Protein AF-A0A240E154-F1 (afdb_monomer_lite)

Sequence (117 aa):
MLYLIFLQILFSAAYYITSPFEMNWSLWAALALNFIALGYLFKHHQIAHELLHRRIRIARIVFTLTIFLLELLILFTPNPVSPDEGIFGLINDGEVLITGILLGVLWRKELLGNGSD

Organism: NCBI:txid1938814

Secondary structure (DSSP, 8-state):
-HHHHHHHHHHHHHHHHH-SS---HHHHHHHHHHHHHHHHHHHTTT---HHHHHHHHHHHHHHHHHHHHHHHHHHTSSSPPPTTSHHHHHHHHHHHHHHHHHHHHHHHHHHTT----

Structure (mmCIF, N/CA/C/O backbone):
data_AF-A0A240E154-F1
#
_entry.id   AF-A0A240E154-F1
#
loop_
_atom_site.group_PDB
_atom_site.id
_atom_site.type_symbol
_atom_site.label_atom_id
_atom_site.label_alt_id
_atom_site.label_comp_id
_atom_site.label_asym_id
_atom_site.label_entity_id
_atom_site.label_seq_id
_atom_site.pdbx_PDB_ins_code
_atom_site.Cartn_x
_atom_site.Cartn_y
_atom_site.Cartn_z
_atom_site.occupancy
_atom_site.B_iso_or_equiv
_atom_site.auth_seq_id
_atom_site.auth_comp_id
_atom_site.auth_asym_id
_atom_site.auth_atom_id
_atom_site.pdbx_PDB_model_num
ATOM 1 N N . MET A 1 1 ? -13.554 -3.030 2.384 1.00 79.56 1 MET A N 1
ATOM 2 C CA . MET A 1 1 ? -12.224 -3.125 3.027 1.00 79.56 1 MET A CA 1
ATOM 3 C C . MET A 1 1 ? -11.525 -4.435 2.686 1.00 79.56 1 MET A C 1
ATOM 5 O O . MET A 1 1 ? -10.463 -4.364 2.097 1.00 79.56 1 MET A O 1
ATOM 9 N N . LEU A 1 2 ? -12.114 -5.607 2.960 1.00 84.00 2 LEU A N 1
ATOM 10 C CA . LEU A 1 2 ? -11.476 -6.900 2.659 1.00 84.00 2 LEU A CA 1
ATOM 11 C C . LEU A 1 2 ? -11.094 -7.070 1.175 1.00 84.00 2 LEU A C 1
ATOM 13 O O . LEU A 1 2 ? -9.949 -7.387 0.879 1.00 84.00 2 LEU A O 1
ATOM 17 N N . TYR A 1 3 ? -12.010 -6.753 0.252 1.00 86.31 3 TYR A N 1
ATOM 18 C CA . TYR A 1 3 ? -11.726 -6.753 -1.190 1.00 86.31 3 TYR A CA 1
ATOM 19 C C . TYR A 1 3 ? -10.593 -5.795 -1.587 1.00 86.31 3 TYR A C 1
ATOM 21 O O . TYR A 1 3 ? -9.773 -6.142 -2.422 1.00 86.31 3 TYR A O 1
ATOM 29 N N . LEU A 1 4 ? -10.510 -4.617 -0.957 1.00 85.56 4 LEU A N 1
ATOM 30 C CA . LEU A 1 4 ? -9.452 -3.637 -1.233 1.00 85.56 4 LEU A CA 1
ATOM 31 C C . LEU A 1 4 ? -8.091 -4.122 -0.730 1.00 85.56 4 LEU A C 1
ATOM 33 O O . LEU A 1 4 ? -7.103 -3.960 -1.425 1.00 85.56 4 LEU A O 1
ATOM 37 N N . ILE A 1 5 ? -8.045 -4.761 0.443 1.00 86.25 5 ILE A N 1
ATOM 38 C CA . ILE A 1 5 ? -6.813 -5.369 0.964 1.00 86.25 5 ILE A CA 1
ATOM 39 C C . ILE A 1 5 ? -6.355 -6.515 0.055 1.00 86.25 5 ILE A C 1
ATOM 41 O O . ILE A 1 5 ? -5.168 -6.638 -0.220 1.00 86.25 5 ILE A O 1
ATOM 45 N N . PHE A 1 6 ? -7.283 -7.337 -0.440 1.00 88.19 6 PHE A N 1
ATOM 46 C CA . PHE A 1 6 ? -6.943 -8.405 -1.379 1.00 88.19 6 PHE A CA 1
ATOM 47 C C . PHE A 1 6 ? -6.408 -7.855 -2.707 1.00 88.19 6 PHE A C 1
ATOM 49 O O . PHE A 1 6 ? -5.376 -8.318 -3.185 1.00 88.19 6 PHE A O 1
ATOM 56 N N . LEU A 1 7 ? -7.071 -6.839 -3.272 1.00 88.44 7 LEU A N 1
ATOM 57 C CA . LEU A 1 7 ? -6.595 -6.158 -4.476 1.00 88.44 7 LEU A CA 1
ATOM 58 C C . LEU A 1 7 ? -5.226 -5.514 -4.248 1.00 88.44 7 LEU A C 1
ATOM 60 O O . LEU A 1 7 ? -4.363 -5.667 -5.099 1.00 88.44 7 LEU A O 1
ATOM 64 N N . GLN A 1 8 ? -4.990 -4.889 -3.091 1.00 90.56 8 GLN A N 1
ATOM 65 C CA . GLN A 1 8 ? -3.684 -4.330 -2.743 1.00 90.56 8 GLN A CA 1
ATOM 66 C C . GLN A 1 8 ? -2.595 -5.403 -2.774 1.00 90.56 8 GLN A C 1
ATOM 68 O O . GLN A 1 8 ? -1.564 -5.217 -3.406 1.00 90.56 8 GLN A O 1
ATOM 73 N N . ILE A 1 9 ? -2.830 -6.549 -2.129 1.00 88.38 9 ILE A N 1
ATOM 74 C CA . ILE A 1 9 ? -1.864 -7.654 -2.122 1.00 88.38 9 ILE A CA 1
ATOM 75 C C . ILE A 1 9 ? -1.596 -8.136 -3.552 1.00 88.38 9 ILE A C 1
ATOM 77 O O . ILE A 1 9 ? -0.441 -8.348 -3.912 1.00 88.38 9 ILE A O 1
ATOM 81 N N . LEU A 1 10 ? -2.645 -8.289 -4.367 1.00 89.75 10 LEU A N 1
ATOM 82 C CA . LEU A 1 10 ? -2.521 -8.756 -5.746 1.00 89.75 10 LEU A CA 1
ATOM 83 C C . LEU A 1 10 ? -1.734 -7.771 -6.621 1.00 89.75 10 LEU A C 1
ATOM 85 O O . LEU A 1 10 ? -0.812 -8.191 -7.315 1.00 89.75 10 LEU A O 1
ATOM 89 N N . PHE A 1 11 ? -2.080 -6.482 -6.578 1.00 86.88 11 PHE A N 1
ATOM 90 C CA . PHE A 1 11 ? -1.435 -5.449 -7.388 1.00 86.88 11 PHE A CA 1
ATOM 91 C C . PHE A 1 11 ? -0.009 -5.167 -6.924 1.00 86.88 11 PHE A C 1
ATOM 93 O O . PHE A 1 11 ? 0.878 -5.123 -7.769 1.00 86.88 11 PHE A O 1
ATOM 100 N N . SER A 1 12 ? 0.256 -5.083 -5.616 1.00 86.62 12 SER A N 1
ATOM 101 C CA . SER A 1 12 ? 1.630 -4.936 -5.126 1.00 86.62 12 SER A CA 1
ATOM 102 C C . SER A 1 12 ? 2.470 -6.171 -5.485 1.00 86.62 12 SER A C 1
ATOM 104 O O . SER A 1 12 ? 3.591 -6.027 -5.960 1.00 86.62 12 SER A O 1
ATOM 106 N N . ALA A 1 13 ? 1.944 -7.397 -5.349 1.00 87.06 13 ALA A N 1
ATOM 107 C CA . ALA A 1 13 ? 2.674 -8.596 -5.776 1.00 87.06 13 ALA A CA 1
ATOM 108 C C . ALA A 1 13 ? 2.957 -8.594 -7.286 1.00 87.06 13 ALA A C 1
ATOM 110 O O . ALA A 1 13 ? 4.084 -8.872 -7.692 1.00 87.06 13 ALA A O 1
ATOM 111 N N . ALA A 1 14 ? 1.965 -8.249 -8.112 1.00 86.81 14 ALA A N 1
ATOM 112 C CA . ALA A 1 14 ? 2.153 -8.114 -9.552 1.00 86.81 14 ALA A CA 1
ATOM 113 C C . ALA A 1 14 ? 3.214 -7.052 -9.870 1.00 86.81 14 ALA A C 1
ATOM 115 O O . ALA A 1 14 ? 4.124 -7.334 -10.643 1.00 86.81 14 ALA A O 1
ATOM 116 N N . TYR A 1 15 ? 3.158 -5.885 -9.227 1.00 85.00 15 TYR A N 1
ATOM 117 C CA . TYR A 1 15 ? 4.115 -4.799 -9.411 1.00 85.00 15 TYR A CA 1
ATOM 118 C C . TYR A 1 15 ? 5.552 -5.245 -9.117 1.00 85.00 15 TYR A C 1
ATOM 120 O O . TYR A 1 15 ? 6.396 -5.159 -9.999 1.00 85.00 15 TYR A O 1
ATOM 128 N N . TYR A 1 16 ? 5.826 -5.821 -7.942 1.00 83.69 16 TYR A N 1
ATOM 129 C CA . TYR A 1 16 ? 7.191 -6.220 -7.558 1.00 83.69 16 TYR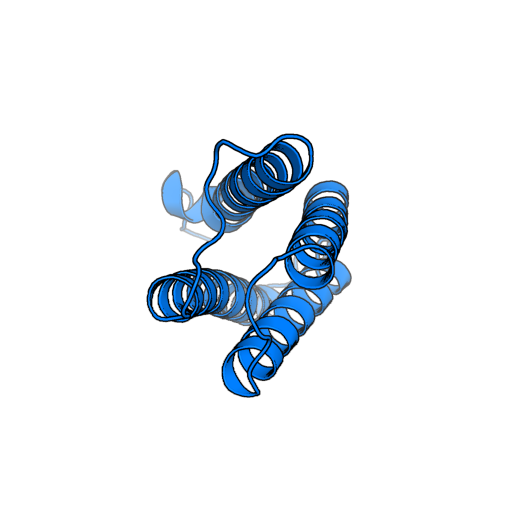 A CA 1
ATOM 130 C C . TYR A 1 16 ? 7.723 -7.470 -8.279 1.00 83.69 16 TYR A C 1
ATOM 132 O O . TYR A 1 16 ? 8.933 -7.668 -8.341 1.00 83.69 16 TYR A O 1
ATOM 140 N N . ILE A 1 17 ? 6.851 -8.339 -8.807 1.00 84.56 17 ILE A N 1
ATOM 141 C CA . ILE A 1 17 ? 7.273 -9.486 -9.636 1.00 84.56 17 ILE A CA 1
ATOM 142 C C . ILE A 1 17 ? 7.600 -9.038 -11.062 1.00 84.56 17 ILE A C 1
ATOM 144 O O . ILE A 1 17 ? 8.484 -9.603 -11.703 1.00 84.56 17 ILE A O 1
ATOM 148 N N . THR A 1 18 ? 6.854 -8.061 -11.573 1.00 79.94 18 THR A N 1
ATOM 149 C CA . THR A 1 18 ? 6.963 -7.603 -12.963 1.00 79.94 18 THR A CA 1
ATOM 150 C C . THR A 1 18 ? 7.900 -6.409 -13.119 1.00 79.94 18 THR A C 1
ATOM 152 O O . THR A 1 18 ? 8.312 -6.098 -14.232 1.00 79.94 18 THR A O 1
ATOM 155 N N . SER A 1 19 ? 8.280 -5.755 -12.025 1.00 74.12 19 SER A N 1
ATOM 156 C CA . SER A 1 19 ? 9.108 -4.563 -12.064 1.00 74.12 19 SER A CA 1
ATOM 157 C C . SER A 1 19 ? 10.505 -4.817 -12.655 1.00 74.12 19 SER A C 1
ATOM 159 O O . SER A 1 19 ? 11.184 -5.745 -12.215 1.00 74.12 19 SER A O 1
ATOM 161 N N . PRO A 1 20 ? 10.989 -3.958 -13.573 1.00 74.25 20 PRO A N 1
ATOM 162 C CA . PRO A 1 20 ? 12.327 -4.049 -14.165 1.00 74.25 20 PRO A CA 1
ATOM 163 C C . PRO A 1 20 ? 13.480 -3.656 -13.223 1.00 74.25 20 PRO A C 1
ATOM 165 O O . PRO A 1 20 ? 14.640 -3.765 -13.619 1.00 74.25 20 PRO A O 1
ATOM 168 N N . PHE A 1 21 ? 13.198 -3.181 -12.004 1.00 74.50 21 PHE A N 1
ATOM 169 C CA . PHE A 1 21 ? 14.229 -2.807 -11.035 1.00 74.50 21 PHE A CA 1
ATOM 170 C C . PHE A 1 21 ? 14.716 -4.006 -10.212 1.00 74.50 21 PHE A C 1
ATOM 172 O O . PHE A 1 21 ? 13.972 -4.943 -9.918 1.00 74.50 21 PHE A O 1
ATOM 179 N N . GLU A 1 22 ? 15.981 -3.967 -9.793 1.00 79.12 22 GLU A N 1
ATOM 180 C CA . GLU A 1 22 ? 16.555 -5.020 -8.958 1.00 79.12 22 GLU A CA 1
ATOM 181 C C . GLU A 1 22 ? 16.017 -4.947 -7.522 1.00 79.12 22 GLU A C 1
ATOM 183 O O . GLU A 1 22 ? 16.190 -3.957 -6.806 1.00 79.12 22 GLU A O 1
ATOM 188 N N . MET A 1 23 ? 15.391 -6.035 -7.069 1.00 81.25 23 MET A N 1
ATOM 189 C CA . MET A 1 23 ? 14.902 -6.153 -5.698 1.00 81.25 23 MET A CA 1
ATOM 190 C C . MET A 1 23 ? 16.060 -6.324 -4.708 1.00 81.25 23 MET A C 1
ATOM 192 O O . MET A 1 23 ? 16.597 -7.419 -4.526 1.00 81.25 23 MET A O 1
ATOM 196 N N . ASN A 1 24 ? 16.414 -5.241 -4.019 1.00 85.69 24 ASN A N 1
ATOM 197 C CA . ASN A 1 24 ? 17.382 -5.269 -2.926 1.00 85.69 24 ASN A CA 1
ATOM 198 C C . ASN A 1 24 ? 16.750 -5.742 -1.597 1.00 85.69 24 ASN A C 1
ATOM 200 O O . ASN A 1 24 ? 15.529 -5.794 -1.429 1.00 85.69 24 ASN A O 1
ATOM 204 N N . TRP A 1 25 ? 17.592 -6.073 -0.613 1.00 87.25 25 TRP A N 1
ATOM 205 C CA . TRP A 1 25 ? 17.134 -6.540 0.703 1.00 87.25 25 TRP A CA 1
ATOM 206 C C . TRP A 1 25 ? 16.238 -5.533 1.440 1.00 87.25 25 TRP A C 1
ATOM 208 O O . TRP A 1 25 ? 15.328 -5.942 2.161 1.00 87.25 25 TRP A O 1
ATOM 218 N N . SER A 1 26 ? 16.457 -4.231 1.246 1.00 87.88 26 SER A N 1
ATOM 219 C CA . SER A 1 26 ? 15.661 -3.169 1.872 1.00 87.88 26 SER A CA 1
ATOM 220 C C . SER A 1 26 ? 14.231 -3.125 1.327 1.00 87.88 26 SER A C 1
ATOM 222 O O . SER A 1 26 ? 13.288 -3.003 2.108 1.00 87.88 26 SER A O 1
ATOM 224 N N . LEU A 1 27 ? 14.060 -3.286 0.010 1.00 85.75 27 LEU A N 1
ATOM 225 C CA . LEU A 1 27 ? 12.757 -3.389 -0.651 1.00 85.75 27 LEU A CA 1
ATOM 226 C C . LEU A 1 27 ? 12.007 -4.632 -0.173 1.00 85.75 27 LEU A C 1
ATOM 228 O O . LEU A 1 27 ? 10.846 -4.527 0.214 1.00 85.75 27 LEU A O 1
ATOM 232 N N . TRP A 1 28 ? 12.682 -5.784 -0.095 1.00 87.75 28 TRP A N 1
ATOM 233 C CA . TRP A 1 28 ? 12.086 -7.005 0.455 1.00 87.75 28 TRP A CA 1
ATOM 234 C C . TRP A 1 28 ? 11.617 -6.832 1.900 1.00 87.75 28 TRP A C 1
ATOM 236 O O . TRP A 1 28 ? 10.506 -7.241 2.239 1.00 87.75 28 TRP A O 1
ATOM 246 N N . ALA A 1 29 ? 12.435 -6.211 2.752 1.00 89.31 29 ALA A N 1
ATOM 247 C CA . ALA A 1 29 ? 12.083 -5.976 4.148 1.00 89.31 29 ALA A CA 1
ATOM 248 C C . ALA A 1 29 ? 10.886 -5.019 4.289 1.00 89.31 29 ALA A C 1
ATOM 250 O O . ALA A 1 29 ? 9.959 -5.297 5.055 1.00 89.31 29 ALA A O 1
ATOM 251 N N . ALA A 1 30 ? 10.876 -3.919 3.530 1.00 89.12 30 ALA A N 1
ATOM 252 C CA . ALA A 1 30 ? 9.783 -2.951 3.540 1.00 89.12 30 ALA A CA 1
ATOM 253 C C . ALA A 1 30 ? 8.478 -3.552 2.985 1.00 89.12 30 ALA A C 1
ATOM 255 O O . ALA A 1 30 ? 7.415 -3.361 3.582 1.00 89.12 30 ALA A O 1
ATOM 256 N N . LEU A 1 31 ? 8.561 -4.351 1.917 1.00 89.12 31 LEU A N 1
ATOM 257 C CA . LEU A 1 31 ? 7.422 -5.053 1.325 1.00 89.12 31 LEU A CA 1
ATOM 258 C C . LEU A 1 31 ? 6.848 -6.102 2.282 1.00 89.12 31 LEU A C 1
ATOM 260 O O . LEU A 1 31 ? 5.636 -6.162 2.490 1.00 89.12 31 LEU A O 1
ATOM 264 N N . ALA A 1 32 ? 7.710 -6.888 2.930 1.00 91.56 32 ALA A N 1
ATOM 265 C CA . ALA A 1 32 ? 7.285 -7.859 3.934 1.00 91.56 32 ALA A CA 1
ATOM 266 C C . ALA A 1 32 ? 6.571 -7.175 5.109 1.00 91.56 32 ALA A C 1
ATOM 268 O O . ALA A 1 32 ? 5.516 -7.637 5.546 1.00 91.56 32 ALA A O 1
ATOM 269 N N . LEU A 1 33 ? 7.101 -6.047 5.595 1.00 91.94 33 LEU A N 1
ATOM 270 C CA . LEU A 1 33 ? 6.467 -5.271 6.662 1.00 91.94 33 LEU A CA 1
ATOM 271 C C . LEU A 1 33 ? 5.097 -4.726 6.226 1.00 91.94 33 LEU A C 1
ATOM 273 O O . LEU A 1 33 ? 4.143 -4.770 7.010 1.00 91.94 33 LEU A O 1
ATOM 277 N N . ASN A 1 34 ? 4.977 -4.281 4.972 1.00 91.94 34 ASN A N 1
ATOM 278 C CA . ASN A 1 34 ? 3.712 -3.835 4.398 1.00 91.94 34 ASN A CA 1
ATOM 279 C C . ASN A 1 34 ? 2.676 -4.972 4.340 1.00 91.94 34 ASN A C 1
ATOM 281 O O . ASN A 1 34 ? 1.552 -4.815 4.824 1.00 91.94 34 ASN A O 1
ATOM 285 N N . PHE A 1 35 ? 3.071 -6.156 3.862 1.00 90.56 35 PHE A N 1
ATOM 286 C CA . PHE A 1 35 ? 2.198 -7.332 3.833 1.00 90.56 35 PHE A CA 1
ATOM 287 C C . PHE A 1 35 ? 1.813 -7.836 5.226 1.00 90.56 35 PHE A C 1
ATOM 289 O O . PHE A 1 35 ? 0.666 -8.239 5.426 1.00 90.56 35 PHE A O 1
ATOM 296 N N . ILE A 1 36 ? 2.705 -7.759 6.217 1.00 92.19 36 ILE A N 1
ATOM 297 C CA . ILE A 1 36 ? 2.366 -8.073 7.614 1.00 92.19 36 ILE A CA 1
ATOM 298 C C . ILE A 1 36 ? 1.297 -7.103 8.134 1.00 92.19 36 ILE A C 1
ATOM 300 O O . ILE A 1 36 ? 0.327 -7.536 8.764 1.00 92.19 36 ILE A O 1
ATOM 304 N N . ALA A 1 37 ? 1.431 -5.804 7.848 1.00 88.25 37 ALA A N 1
ATOM 305 C CA . ALA A 1 37 ? 0.439 -4.805 8.237 1.00 88.25 37 ALA A CA 1
ATOM 306 C C . ALA A 1 37 ? -0.917 -5.049 7.550 1.00 88.25 37 ALA A C 1
ATOM 308 O O . ALA A 1 37 ? -1.952 -5.044 8.223 1.00 88.25 37 ALA A O 1
ATOM 309 N N . LEU A 1 38 ? -0.920 -5.349 6.247 1.00 88.25 38 LEU A N 1
ATOM 310 C CA . LEU A 1 38 ? -2.130 -5.710 5.502 1.00 88.25 38 LEU A CA 1
ATOM 311 C C . LEU A 1 38 ? -2.778 -6.989 6.031 1.00 88.25 38 LEU A C 1
ATOM 313 O O . LEU A 1 38 ? -3.988 -7.008 6.248 1.00 88.25 38 LEU A O 1
ATOM 317 N N . GLY A 1 39 ? -1.998 -8.034 6.310 1.00 88.69 39 GLY A N 1
ATOM 318 C CA . GLY A 1 39 ? -2.493 -9.276 6.906 1.00 88.69 39 GLY A CA 1
ATOM 319 C C . GLY A 1 39 ? -3.098 -9.050 8.293 1.00 88.69 39 GLY A C 1
ATOM 320 O O . GLY A 1 39 ? -4.148 -9.612 8.625 1.00 88.69 39 GLY A O 1
ATOM 321 N N . TYR A 1 40 ? -2.498 -8.161 9.088 1.00 88.69 40 TYR A N 1
ATOM 322 C CA . TYR A 1 40 ? -3.055 -7.759 10.376 1.00 88.69 40 TYR A CA 1
ATOM 323 C C . TYR A 1 40 ? -4.389 -7.015 10.216 1.00 88.69 40 TYR A C 1
ATOM 325 O O . TYR A 1 40 ? -5.354 -7.347 10.911 1.00 88.69 40 TYR A O 1
ATOM 333 N N . LEU A 1 41 ? -4.470 -6.055 9.287 1.00 86.12 41 LEU A N 1
ATOM 334 C CA . LEU A 1 41 ? -5.701 -5.320 8.972 1.00 86.12 41 LEU A CA 1
ATOM 335 C C . LEU A 1 41 ? -6.788 -6.242 8.405 1.00 86.12 41 LEU A C 1
ATOM 337 O O . LEU A 1 41 ? -7.953 -6.102 8.771 1.00 86.12 41 LEU A O 1
ATOM 341 N N . PHE A 1 42 ? -6.416 -7.219 7.576 1.00 86.38 42 PHE A N 1
ATOM 342 C CA . PHE A 1 42 ? -7.319 -8.223 7.016 1.00 86.38 42 PHE A CA 1
ATOM 343 C C . PHE A 1 42 ? -7.952 -9.074 8.116 1.00 86.38 42 PHE A C 1
ATOM 345 O O . PHE A 1 42 ? -9.178 -9.190 8.197 1.00 86.38 42 PHE A O 1
ATOM 352 N N . LYS A 1 43 ? -7.122 -9.622 9.014 1.00 85.31 43 LYS A N 1
ATOM 353 C CA . LYS A 1 43 ? -7.577 -10.481 10.115 1.00 85.31 43 LYS A CA 1
ATOM 354 C C . LYS A 1 43 ? -8.530 -9.757 11.067 1.00 85.31 43 LYS A C 1
ATOM 356 O O . LYS A 1 43 ? -9.428 -10.383 11.620 1.00 85.31 43 LYS A O 1
ATOM 361 N N . HIS A 1 44 ? -8.350 -8.450 11.247 1.00 81.19 44 HIS A N 1
ATOM 362 C CA . HIS A 1 44 ? -9.090 -7.676 12.241 1.00 81.19 44 HIS A CA 1
ATOM 363 C C . HIS A 1 44 ? -10.109 -6.691 11.643 1.00 81.19 44 HIS A C 1
ATOM 365 O O . HIS A 1 44 ? -10.634 -5.848 12.367 1.00 81.19 44 HIS A O 1
ATOM 371 N N . HIS A 1 45 ? -10.441 -6.808 10.352 1.00 73.38 45 HIS A N 1
ATOM 372 C CA . HIS A 1 45 ? -11.303 -5.849 9.647 1.00 73.38 45 HIS A CA 1
ATOM 373 C C . HIS A 1 45 ? -12.745 -5.736 10.188 1.00 73.38 45 HIS A C 1
ATOM 375 O O . HIS A 1 45 ? -13.426 -4.768 9.861 1.00 73.38 45 HIS A O 1
ATOM 381 N N . GLN A 1 46 ? -13.222 -6.704 10.984 1.00 67.75 46 GLN A N 1
ATOM 382 C CA . GLN A 1 46 ? -14.591 -6.734 11.537 1.00 67.75 46 GLN A CA 1
ATOM 383 C C . GLN A 1 46 ? -14.667 -6.428 13.035 1.00 67.75 46 GLN A C 1
ATOM 385 O O . GLN A 1 46 ? -15.760 -6.386 13.594 1.00 67.75 46 GLN A O 1
ATOM 390 N N . ILE A 1 47 ? -13.536 -6.264 13.723 1.00 60.53 47 ILE A N 1
ATOM 391 C CA . ILE A 1 47 ? -13.538 -6.309 15.186 1.00 60.53 47 ILE A CA 1
ATOM 392 C C . ILE A 1 47 ? -13.693 -4.896 15.762 1.00 60.53 47 ILE A C 1
ATOM 394 O O . ILE A 1 47 ? -12.787 -4.070 15.682 1.00 60.53 47 ILE A O 1
ATOM 398 N N . ALA A 1 48 ? -14.852 -4.650 16.377 1.00 53.78 48 ALA A N 1
ATOM 399 C CA . ALA A 1 48 ? -15.276 -3.373 16.957 1.00 53.78 48 ALA A CA 1
ATOM 400 C C . ALA A 1 48 ? -14.853 -3.164 18.429 1.00 53.78 48 ALA A C 1
ATOM 402 O O . ALA A 1 48 ? -15.457 -2.363 19.134 1.00 53.78 48 ALA A O 1
ATOM 403 N N . HIS A 1 49 ? -13.847 -3.886 18.932 1.00 54.09 49 HIS A N 1
ATOM 404 C CA . HIS A 1 49 ? -13.428 -3.767 20.334 1.00 54.09 49 HIS A CA 1
ATOM 405 C C . HIS A 1 49 ? -12.388 -2.651 20.539 1.00 54.09 49 HIS A C 1
ATOM 407 O O . HIS A 1 49 ? -11.376 -2.601 19.840 1.00 54.09 49 HIS A O 1
ATOM 413 N N . GLU A 1 50 ? -12.593 -1.798 21.547 1.00 54.59 50 GLU A N 1
ATOM 414 C CA . GLU A 1 50 ? -11.761 -0.619 21.865 1.00 54.59 50 GLU A CA 1
ATOM 415 C C . GLU A 1 50 ? -10.256 -0.922 22.015 1.00 54.59 50 GLU A C 1
ATOM 417 O O . GLU A 1 50 ? -9.410 -0.212 21.472 1.00 54.59 50 GLU A O 1
ATOM 422 N N . LEU A 1 51 ? -9.885 -2.031 22.669 1.00 55.44 51 LEU A N 1
ATOM 423 C CA . LEU A 1 51 ? -8.477 -2.457 22.799 1.00 55.44 51 LEU A CA 1
ATOM 424 C C . LEU A 1 51 ? -7.826 -2.788 21.449 1.00 55.44 51 LEU A C 1
ATOM 426 O O . LEU A 1 51 ? -6.617 -2.625 21.255 1.00 55.44 51 LEU A O 1
ATOM 430 N N . LEU A 1 52 ? -8.637 -3.250 20.504 1.00 61.97 52 LEU A N 1
ATOM 431 C CA . LEU A 1 52 ? -8.213 -3.548 19.149 1.00 61.97 52 LEU A CA 1
ATOM 432 C C . LEU A 1 52 ? -8.033 -2.269 18.323 1.00 61.97 52 LEU A C 1
ATOM 434 O O . LEU A 1 52 ? -7.195 -2.238 17.421 1.00 61.97 52 LEU A O 1
ATOM 438 N N . HIS A 1 53 ? -8.743 -1.197 18.679 1.00 69.75 53 HIS A N 1
ATOM 439 C CA . HIS A 1 53 ? -8.721 0.079 17.973 1.00 69.75 53 HIS A CA 1
ATOM 440 C C . HIS A 1 53 ? -7.316 0.702 17.942 1.00 69.75 53 HIS A C 1
ATOM 442 O O . HIS A 1 53 ? -6.834 1.123 16.885 1.00 69.75 53 HIS A O 1
ATOM 448 N N . ARG A 1 54 ? -6.586 0.655 19.067 1.00 78.06 54 ARG A N 1
ATOM 449 C CA . ARG A 1 54 ? -5.196 1.146 19.137 1.00 78.06 54 ARG A CA 1
ATOM 450 C C . ARG A 1 54 ? -4.239 0.318 18.273 1.00 78.06 54 ARG A C 1
ATOM 452 O O . ARG A 1 54 ? -3.387 0.889 17.597 1.00 78.06 54 ARG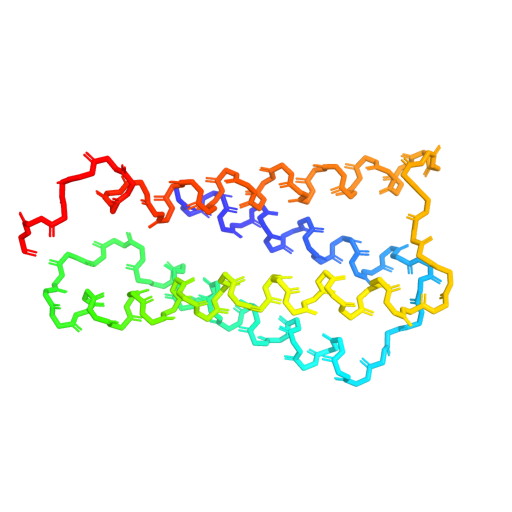 A O 1
ATOM 459 N N . ARG A 1 55 ? -4.381 -1.013 18.256 1.00 80.62 55 ARG A N 1
ATOM 460 C CA . ARG A 1 55 ? -3.524 -1.899 17.443 1.00 80.62 55 ARG A CA 1
ATOM 461 C C . ARG A 1 55 ? -3.814 -1.765 15.949 1.00 80.62 55 ARG A C 1
ATOM 463 O O . ARG A 1 55 ? -2.879 -1.699 15.157 1.00 80.62 55 ARG A O 1
ATOM 470 N N . ILE A 1 56 ? -5.086 -1.640 15.571 1.00 82.50 56 ILE A N 1
ATOM 471 C CA . ILE A 1 56 ? -5.500 -1.349 14.191 1.00 82.50 56 ILE A CA 1
ATOM 472 C C . ILE A 1 56 ? -4.950 0.012 13.748 1.00 82.50 56 ILE A C 1
ATOM 474 O O . ILE A 1 56 ? -4.443 0.128 12.636 1.00 82.50 56 ILE A O 1
ATOM 478 N N . ARG A 1 57 ? -4.973 1.037 14.612 1.00 84.06 57 ARG A N 1
ATOM 479 C CA . ARG A 1 57 ? -4.349 2.339 14.319 1.00 84.06 57 ARG A CA 1
ATOM 480 C C . ARG A 1 57 ? -2.851 2.216 14.049 1.00 84.06 57 ARG A C 1
ATOM 482 O O . ARG A 1 57 ? -2.382 2.780 13.068 1.00 84.06 57 ARG A O 1
ATOM 489 N N . ILE A 1 58 ? -2.122 1.452 14.862 1.00 86.62 58 ILE A N 1
ATOM 490 C CA . ILE A 1 58 ? -0.695 1.193 14.619 1.00 86.62 58 ILE A CA 1
ATOM 491 C C . ILE A 1 58 ? -0.505 0.490 13.272 1.00 86.62 58 ILE A C 1
ATOM 493 O O . ILE A 1 58 ? 0.319 0.933 12.484 1.00 86.62 58 ILE A O 1
ATOM 497 N N . ALA A 1 59 ? -1.295 -0.541 12.961 1.00 86.31 59 ALA A N 1
ATOM 498 C CA . ALA A 1 59 ? -1.200 -1.236 11.677 1.00 86.31 59 ALA A CA 1
ATOM 499 C C . ALA A 1 59 ? -1.484 -0.313 10.476 1.00 86.31 59 ALA A C 1
ATOM 501 O O . ALA A 1 59 ? -0.767 -0.385 9.483 1.00 86.31 59 ALA A O 1
ATOM 502 N N . ARG A 1 60 ? -2.459 0.605 10.581 1.00 88.56 60 ARG A N 1
ATOM 503 C CA . ARG A 1 60 ? -2.716 1.646 9.564 1.00 88.56 60 ARG A CA 1
ATOM 504 C C . ARG A 1 60 ? -1.510 2.564 9.363 1.00 88.56 60 ARG A C 1
ATOM 506 O O . ARG A 1 60 ? -1.150 2.856 8.225 1.00 88.56 60 ARG A O 1
ATOM 513 N N . ILE A 1 61 ? -0.877 2.995 10.455 1.00 89.06 61 ILE A N 1
ATOM 514 C CA . ILE A 1 61 ? 0.328 3.836 10.412 1.00 89.06 61 ILE A CA 1
ATOM 515 C C . ILE A 1 61 ? 1.489 3.073 9.777 1.00 89.06 61 ILE A C 1
ATOM 517 O O . ILE A 1 61 ? 2.110 3.594 8.859 1.00 89.06 61 ILE A O 1
ATOM 521 N N . VAL A 1 62 ? 1.754 1.840 10.217 1.00 90.00 62 VAL A N 1
ATOM 522 C CA . VAL A 1 62 ? 2.831 1.003 9.667 1.00 90.00 62 VAL A CA 1
ATOM 523 C C . VAL A 1 62 ? 2.617 0.774 8.175 1.00 90.00 62 VAL A C 1
ATOM 525 O O . VAL A 1 62 ? 3.552 0.966 7.406 1.00 90.00 62 VAL A O 1
ATOM 528 N N . PHE A 1 63 ? 1.395 0.445 7.751 1.00 89.31 63 PHE A N 1
ATOM 529 C CA . PHE A 1 63 ? 1.039 0.316 6.337 1.00 89.31 63 PHE A CA 1
ATOM 530 C C . PHE A 1 63 ? 1.324 1.606 5.551 1.00 89.31 63 PHE A C 1
ATOM 532 O O . PHE A 1 63 ? 2.004 1.574 4.532 1.00 89.31 63 PHE A O 1
ATOM 539 N N . THR A 1 64 ? 0.878 2.754 6.064 1.00 89.69 64 THR A N 1
ATOM 540 C CA . THR A 1 64 ? 1.059 4.051 5.389 1.00 89.69 64 THR A CA 1
ATOM 541 C C . THR A 1 64 ? 2.540 4.438 5.288 1.00 89.69 64 THR A C 1
ATOM 543 O O . THR A 1 64 ? 3.011 4.832 4.226 1.00 89.69 64 THR A O 1
ATOM 546 N N . LEU A 1 65 ? 3.297 4.284 6.379 1.00 90.19 65 LEU A N 1
ATOM 547 C CA . LEU A 1 65 ? 4.730 4.591 6.410 1.00 90.19 65 LEU A CA 1
ATOM 548 C C . LEU A 1 65 ? 5.542 3.645 5.525 1.00 90.19 65 LEU A C 1
ATOM 550 O O . LEU A 1 65 ? 6.517 4.073 4.918 1.00 90.19 65 LEU A O 1
ATOM 554 N N . THR A 1 66 ? 5.158 2.370 5.451 1.00 88.75 66 THR A N 1
ATOM 555 C CA . THR A 1 66 ? 5.852 1.404 4.590 1.00 88.75 66 THR A CA 1
ATOM 556 C C . THR A 1 66 ? 5.606 1.661 3.116 1.00 88.75 66 THR A C 1
ATOM 558 O O . THR A 1 66 ? 6.555 1.527 2.359 1.00 88.75 66 THR A O 1
ATOM 561 N N . ILE A 1 67 ? 4.405 2.088 2.709 1.00 88.19 67 ILE A N 1
ATOM 562 C CA . ILE A 1 67 ? 4.164 2.543 1.328 1.00 88.19 67 ILE A CA 1
ATOM 563 C C . ILE A 1 67 ? 5.081 3.715 0.995 1.00 88.19 67 ILE A C 1
ATOM 565 O O . ILE A 1 67 ? 5.816 3.658 0.017 1.00 88.19 67 ILE A O 1
ATOM 569 N N . PHE A 1 68 ? 5.102 4.737 1.855 1.00 87.81 68 PHE A N 1
ATOM 570 C CA . PHE A 1 68 ? 5.954 5.905 1.643 1.00 87.81 68 PHE A CA 1
ATOM 571 C C . PHE A 1 68 ? 7.441 5.528 1.557 1.00 87.81 68 PHE A C 1
ATOM 573 O O . PHE A 1 68 ? 8.174 6.030 0.709 1.00 87.81 68 PHE A O 1
ATOM 580 N N . LEU A 1 69 ? 7.893 4.611 2.418 1.00 88.38 69 LEU A N 1
ATOM 581 C CA . LEU A 1 69 ? 9.261 4.103 2.388 1.00 88.38 69 LEU A CA 1
ATOM 582 C C . LEU A 1 69 ? 9.553 3.314 1.106 1.00 88.38 69 LEU A C 1
ATOM 584 O O . LEU A 1 69 ? 10.631 3.472 0.544 1.00 88.38 69 LEU A O 1
ATOM 588 N N . LEU A 1 70 ? 8.627 2.468 0.652 1.00 86.44 70 LEU A N 1
ATOM 589 C CA . LEU A 1 70 ? 8.771 1.699 -0.583 1.00 86.44 70 LEU A CA 1
ATOM 590 C C . LEU A 1 70 ? 8.887 2.620 -1.796 1.00 86.44 70 LEU A C 1
ATOM 592 O O . LEU A 1 70 ? 9.792 2.434 -2.603 1.00 86.44 70 LEU A O 1
ATOM 596 N N . GLU A 1 71 ? 8.033 3.635 -1.884 1.00 84.88 71 GLU A N 1
ATOM 597 C CA . GLU A 1 71 ? 8.066 4.628 -2.958 1.00 84.88 71 GLU A CA 1
ATOM 598 C C . GLU A 1 71 ? 9.389 5.406 -2.955 1.00 84.88 71 GLU A C 1
ATOM 600 O O . GLU A 1 71 ? 10.045 5.535 -3.988 1.00 84.88 71 GLU A O 1
ATOM 605 N N . LEU A 1 72 ? 9.860 5.812 -1.772 1.00 85.81 72 LEU A N 1
ATOM 606 C CA . LEU A 1 72 ? 11.161 6.457 -1.612 1.00 85.81 72 LEU A CA 1
ATOM 607 C C . LEU A 1 72 ? 12.313 5.537 -2.039 1.00 85.81 72 LEU A C 1
ATOM 609 O O . LEU A 1 72 ? 13.207 5.975 -2.756 1.00 85.81 72 LEU A O 1
ATOM 613 N N . LEU A 1 73 ? 12.300 4.263 -1.643 1.00 84.75 73 LEU A N 1
ATOM 614 C CA . LEU A 1 73 ? 13.328 3.300 -2.045 1.00 84.75 73 LEU A CA 1
ATOM 615 C C . LEU A 1 73 ? 13.334 3.075 -3.563 1.00 84.75 73 LEU A C 1
ATOM 617 O O . LEU A 1 73 ? 14.411 3.051 -4.159 1.00 84.75 73 LEU A O 1
ATOM 621 N N . ILE A 1 74 ? 12.161 2.969 -4.194 1.00 81.50 74 ILE A N 1
ATOM 622 C CA . ILE A 1 74 ? 12.029 2.814 -5.651 1.00 81.50 74 ILE A CA 1
ATOM 623 C C . ILE 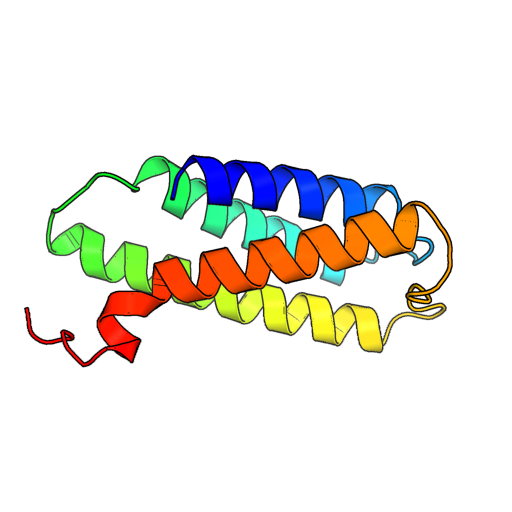A 1 74 ? 12.607 4.034 -6.379 1.00 81.50 74 ILE A C 1
ATOM 625 O O . ILE A 1 74 ? 13.362 3.855 -7.332 1.00 81.50 74 ILE A O 1
ATOM 629 N N . LEU A 1 75 ? 12.347 5.255 -5.894 1.00 79.75 75 LEU A N 1
ATOM 630 C CA . LEU A 1 75 ? 12.898 6.492 -6.474 1.00 79.75 75 LEU A CA 1
ATOM 631 C C . LEU A 1 75 ? 14.435 6.525 -6.499 1.00 79.75 75 LEU A C 1
ATOM 633 O O . LEU A 1 75 ? 15.019 7.145 -7.385 1.00 79.75 75 LEU A O 1
ATOM 637 N N . PHE A 1 76 ? 15.094 5.862 -5.546 1.00 80.50 76 PHE A N 1
ATOM 638 C CA . PHE A 1 76 ? 16.557 5.759 -5.494 1.00 80.50 76 PHE A CA 1
ATOM 639 C C . PHE A 1 76 ? 17.115 4.510 -6.196 1.00 80.50 76 PHE A C 1
ATOM 641 O O . PHE A 1 76 ? 18.331 4.303 -6.186 1.00 80.50 76 PHE A O 1
ATOM 648 N N . THR A 1 77 ? 16.269 3.670 -6.799 1.00 76.44 77 THR A N 1
ATOM 649 C CA . THR A 1 77 ? 16.708 2.444 -7.480 1.00 76.44 77 THR A CA 1
ATOM 650 C C . THR A 1 77 ? 17.084 2.756 -8.939 1.00 76.44 77 THR A C 1
ATOM 652 O O . THR A 1 77 ? 16.374 3.513 -9.602 1.00 76.44 77 THR A O 1
ATOM 655 N N . PRO A 1 78 ? 18.196 2.214 -9.474 1.00 60.03 78 PRO A N 1
ATOM 656 C CA . PRO A 1 78 ? 18.533 2.374 -10.888 1.00 60.03 78 PRO A CA 1
ATOM 657 C C . PRO A 1 78 ? 17.452 1.729 -11.773 1.00 60.03 78 PRO A C 1
ATOM 659 O O . PRO A 1 78 ? 17.030 0.608 -11.506 1.00 60.03 78 PRO A O 1
ATOM 662 N N . ASN A 1 79 ? 17.035 2.434 -12.830 1.00 62.88 79 ASN A N 1
ATOM 663 C CA . ASN A 1 79 ? 15.910 2.092 -13.720 1.00 62.88 79 ASN A CA 1
ATOM 664 C C . ASN A 1 79 ? 14.525 2.109 -13.034 1.00 62.88 79 ASN A C 1
ATOM 666 O O . ASN A 1 79 ? 13.869 1.066 -12.953 1.00 62.88 79 ASN A O 1
ATOM 670 N N . PRO A 1 80 ? 14.043 3.273 -12.554 1.00 59.94 80 PRO A N 1
ATOM 671 C CA . PRO A 1 80 ? 12.655 3.393 -12.117 1.00 59.94 80 PRO A CA 1
ATOM 672 C C . PRO A 1 80 ? 11.722 3.047 -13.284 1.00 59.94 80 PRO A C 1
ATOM 674 O O . PRO A 1 80 ? 11.983 3.427 -14.427 1.00 59.94 80 PRO A O 1
ATOM 677 N N . VAL A 1 81 ? 10.653 2.300 -12.998 1.00 57.56 81 VAL A N 1
ATOM 678 C CA . VAL A 1 81 ? 9.666 1.886 -14.007 1.00 57.56 81 VAL A CA 1
ATOM 679 C C . VAL A 1 81 ? 9.123 3.135 -14.698 1.00 57.56 81 VAL A C 1
ATOM 681 O O . VAL A 1 81 ? 8.590 4.022 -14.031 1.00 57.56 81 VAL A O 1
ATOM 684 N N . SER A 1 82 ? 9.282 3.229 -16.020 1.00 56.06 82 SER A N 1
ATOM 685 C CA . SER A 1 82 ? 8.653 4.301 -16.786 1.00 56.06 82 SER A CA 1
ATOM 686 C C . SER A 1 82 ? 7.133 4.045 -16.809 1.00 56.06 82 SER A C 1
ATOM 688 O O . SER A 1 82 ? 6.708 2.919 -17.082 1.00 56.06 82 SER A O 1
ATOM 690 N N . PRO A 1 83 ? 6.285 5.046 -16.508 1.00 55.41 83 PRO A N 1
ATOM 691 C CA . PRO A 1 83 ? 4.827 4.879 -16.519 1.00 55.41 83 PRO A CA 1
ATOM 692 C C . PRO A 1 83 ? 4.246 4.466 -17.885 1.00 55.41 83 PRO A C 1
ATOM 694 O O . PRO A 1 83 ? 3.126 3.970 -17.953 1.00 55.41 83 PRO A O 1
ATOM 697 N N . ASP A 1 84 ? 5.006 4.642 -18.970 1.00 54.56 84 ASP A N 1
ATOM 698 C CA . ASP A 1 84 ? 4.505 4.603 -20.347 1.00 54.56 84 ASP A CA 1
ATOM 699 C C . ASP A 1 84 ? 4.647 3.234 -21.056 1.00 54.56 84 ASP A C 1
ATOM 701 O O . ASP A 1 84 ? 4.248 3.088 -22.214 1.00 54.56 84 ASP A O 1
ATOM 705 N N . GLU A 1 85 ? 5.175 2.196 -20.396 1.00 58.69 85 GLU A N 1
ATOM 706 C CA . GLU A 1 85 ? 5.439 0.892 -21.029 1.00 58.69 85 GLU A CA 1
ATOM 707 C C . GLU A 1 85 ? 4.337 -0.159 -20.770 1.00 58.69 85 GLU A C 1
ATOM 709 O O . GLU A 1 85 ? 4.478 -1.112 -19.998 1.00 58.69 85 GLU A O 1
ATOM 714 N N . GLY A 1 86 ? 3.213 -0.019 -21.479 1.00 71.12 86 GLY A N 1
ATOM 715 C CA . GLY A 1 86 ? 2.249 -1.104 -21.714 1.00 71.12 86 GLY A CA 1
ATOM 716 C C . GLY A 1 86 ? 1.623 -1.722 -20.453 1.00 71.12 86 GLY A C 1
ATOM 717 O O . GLY A 1 86 ? 0.963 -1.045 -19.669 1.00 71.12 86 GLY A O 1
ATOM 718 N N . ILE A 1 87 ? 1.766 -3.042 -20.281 1.00 72.75 87 ILE A N 1
ATOM 719 C CA . ILE A 1 87 ? 1.136 -3.792 -19.175 1.00 72.75 87 ILE A CA 1
ATOM 720 C C . ILE A 1 87 ? 1.729 -3.391 -17.811 1.00 72.75 87 ILE A C 1
ATOM 722 O O . ILE A 1 87 ? 1.009 -3.408 -16.814 1.00 72.75 87 ILE A O 1
ATOM 726 N N . PHE A 1 88 ? 3.002 -2.986 -17.757 1.00 73.75 88 PHE A N 1
ATOM 727 C CA . PHE A 1 88 ? 3.655 -2.572 -16.510 1.00 73.75 88 PHE A CA 1
ATOM 728 C C . PHE A 1 88 ? 3.105 -1.238 -15.999 1.00 73.75 88 PHE A C 1
ATOM 730 O O . PHE A 1 88 ? 2.826 -1.120 -14.807 1.00 73.75 88 PHE A O 1
ATOM 737 N N . GLY A 1 89 ? 2.859 -0.282 -16.904 1.00 75.19 89 GLY A N 1
ATOM 738 C CA . GLY A 1 89 ? 2.187 0.981 -16.579 1.00 75.19 89 GLY A CA 1
ATOM 739 C C . GLY A 1 89 ? 0.791 0.751 -15.998 1.00 75.19 89 GLY A C 1
ATOM 740 O O . GLY A 1 89 ? 0.459 1.289 -14.948 1.00 75.19 89 GLY A O 1
ATOM 741 N N . LEU A 1 90 ? 0.012 -0.162 -16.590 1.00 81.56 90 LEU A N 1
ATOM 742 C CA . LEU A 1 90 ? -1.328 -0.503 -16.095 1.00 81.56 90 LEU A CA 1
ATOM 743 C C . LEU A 1 90 ? -1.310 -1.158 -14.700 1.00 81.56 90 LEU A C 1
ATOM 745 O O . LEU A 1 90 ? -2.191 -0.898 -13.879 1.00 81.56 90 LEU A O 1
ATOM 749 N N . ILE A 1 91 ? -0.325 -2.020 -14.426 1.00 83.94 91 ILE A N 1
ATOM 750 C CA . ILE A 1 91 ? -0.151 -2.631 -13.100 1.00 83.94 91 ILE A CA 1
ATOM 751 C C . ILE A 1 91 ? 0.247 -1.565 -12.076 1.00 83.94 91 ILE A C 1
ATOM 753 O O . ILE A 1 91 ? -0.320 -1.553 -10.986 1.00 83.94 91 ILE A O 1
ATOM 757 N N . ASN A 1 92 ? 1.168 -0.667 -12.431 1.00 83.06 92 ASN A N 1
ATOM 758 C CA . ASN A 1 92 ? 1.593 0.441 -11.577 1.00 83.06 92 ASN A CA 1
ATOM 759 C C . ASN A 1 92 ? 0.428 1.393 -11.256 1.00 83.06 92 ASN A C 1
ATOM 761 O O . ASN A 1 92 ? 0.150 1.653 -10.089 1.00 83.06 92 ASN A O 1
ATOM 765 N N . ASP A 1 93 ? -0.321 1.835 -12.266 1.00 83.75 93 ASP A N 1
ATOM 766 C CA . ASP A 1 93 ? -1.483 2.711 -12.082 1.00 83.75 93 ASP A CA 1
ATOM 767 C C . ASP A 1 93 ? -2.570 2.046 -11.228 1.00 83.75 93 ASP A C 1
ATOM 769 O O . ASP A 1 93 ? -3.183 2.681 -10.366 1.00 83.75 93 ASP A O 1
ATOM 773 N N . GLY A 1 94 ? -2.800 0.747 -11.447 1.00 85.62 94 GLY A N 1
ATOM 774 C CA . GLY A 1 94 ? -3.722 -0.046 -10.643 1.00 85.6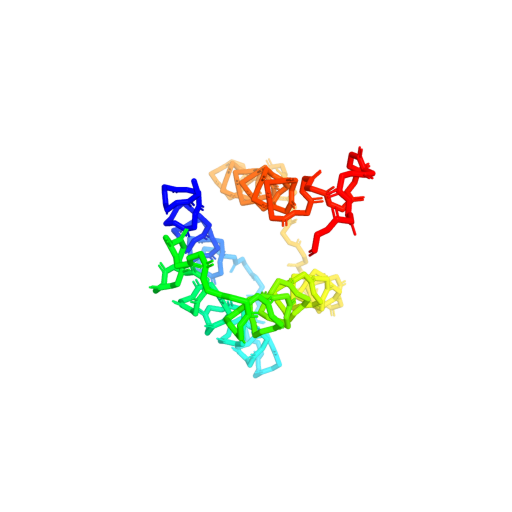2 94 GLY A CA 1
ATOM 775 C C . GLY A 1 94 ? -3.275 -0.164 -9.185 1.00 85.62 94 GLY A C 1
ATOM 776 O O . GLY A 1 94 ? -4.100 -0.007 -8.285 1.00 85.62 94 GLY A O 1
ATOM 777 N N . GLU A 1 95 ? -1.983 -0.386 -8.943 1.00 86.94 95 GLU A N 1
ATOM 778 C CA . GLU A 1 95 ? -1.391 -0.411 -7.603 1.00 86.94 95 GLU A CA 1
ATOM 779 C C . GLU A 1 95 ? -1.616 0.928 -6.896 1.00 86.94 95 GLU A C 1
ATOM 781 O O . GLU A 1 95 ? -2.264 0.957 -5.848 1.00 86.94 95 GLU A O 1
ATOM 786 N N . VAL A 1 96 ? -1.222 2.037 -7.525 1.00 87.12 96 VAL A N 1
ATOM 787 C CA . VAL A 1 96 ? -1.348 3.386 -6.957 1.00 87.12 96 VAL A CA 1
ATOM 788 C C . VAL A 1 96 ? -2.811 3.737 -6.670 1.00 87.12 96 VAL A C 1
ATOM 790 O O . VAL A 1 96 ? -3.134 4.267 -5.600 1.00 87.12 96 VAL A O 1
ATOM 793 N N . LEU A 1 97 ? -3.728 3.407 -7.587 1.00 90.12 97 LEU A N 1
ATOM 794 C CA . LEU A 1 97 ? -5.160 3.655 -7.414 1.00 90.12 97 LEU A CA 1
ATOM 795 C C . LEU A 1 97 ? -5.733 2.876 -6.223 1.00 90.12 97 LEU A C 1
ATOM 797 O O . LEU A 1 97 ? -6.439 3.451 -5.386 1.00 90.12 97 LEU A O 1
ATOM 801 N N . ILE A 1 98 ? -5.452 1.573 -6.137 1.00 90.62 98 ILE A N 1
ATOM 802 C CA . ILE A 1 98 ? -5.952 0.729 -5.046 1.00 90.62 98 ILE A CA 1
ATOM 803 C C . ILE A 1 98 ? -5.334 1.158 -3.712 1.00 90.62 98 ILE A C 1
ATOM 805 O O . ILE A 1 98 ? -6.074 1.276 -2.727 1.00 90.62 98 ILE A O 1
ATOM 809 N N . THR A 1 99 ? -4.044 1.498 -3.701 1.00 89.44 99 THR A N 1
ATOM 810 C CA . THR A 1 99 ? -3.338 2.065 -2.548 1.00 89.44 99 THR A CA 1
ATOM 811 C C . THR A 1 99 ? -4.036 3.333 -2.055 1.00 89.44 99 THR A C 1
ATOM 813 O O . THR A 1 99 ? -4.385 3.434 -0.873 1.00 89.44 99 THR A O 1
ATOM 816 N N . GLY A 1 100 ? -4.324 4.277 -2.957 1.00 86.81 100 GLY A N 1
ATOM 817 C CA . GLY A 1 100 ? -5.004 5.533 -2.636 1.00 86.81 100 GLY A CA 1
ATOM 818 C C . GLY A 1 100 ? -6.409 5.327 -2.065 1.00 86.81 100 GLY A C 1
ATOM 819 O O . GLY A 1 100 ? -6.756 5.905 -1.028 1.00 86.81 100 GLY A O 1
ATOM 820 N N . ILE A 1 101 ? -7.211 4.450 -2.679 1.00 88.50 101 ILE A N 1
ATOM 821 C CA . ILE A 1 101 ? -8.554 4.111 -2.179 1.00 88.50 101 ILE A CA 1
ATOM 822 C C . ILE A 1 101 ? -8.463 3.448 -0.799 1.00 88.50 101 ILE A C 1
ATOM 824 O O . ILE A 1 101 ? -9.238 3.783 0.103 1.00 88.50 101 ILE A O 1
ATOM 828 N N . LEU A 1 102 ? -7.526 2.516 -0.608 1.00 87.69 102 LEU A N 1
ATOM 829 C CA . LEU A 1 102 ? -7.351 1.812 0.658 1.00 87.69 102 LEU A CA 1
ATOM 830 C C . LEU A 1 102 ? -6.927 2.775 1.772 1.00 87.69 102 LEU A C 1
ATOM 832 O O . LEU A 1 102 ? -7.532 2.741 2.844 1.00 87.69 102 LEU A O 1
ATOM 836 N N . LEU A 1 103 ? -5.974 3.675 1.520 1.00 87.12 103 LEU A N 1
ATOM 837 C CA . LEU A 1 103 ? -5.597 4.734 2.462 1.00 87.12 103 LEU A CA 1
ATOM 838 C C . LEU A 1 103 ? -6.789 5.635 2.800 1.00 87.12 103 LEU A C 1
ATOM 840 O O . LEU A 1 103 ? -7.059 5.872 3.981 1.00 87.12 103 LEU A O 1
ATOM 844 N N . GLY A 1 104 ? -7.553 6.060 1.791 1.00 84.69 104 GLY A N 1
ATOM 845 C CA . GLY A 1 104 ? -8.762 6.858 1.984 1.00 84.69 104 GLY A CA 1
ATOM 846 C C . GLY A 1 104 ? -9.789 6.163 2.881 1.00 84.69 104 GLY A C 1
ATOM 847 O O . GLY A 1 104 ? -10.335 6.783 3.791 1.00 84.69 104 GLY A O 1
ATOM 848 N N . VAL A 1 105 ? -10.014 4.859 2.692 1.00 86.00 105 VAL A N 1
ATOM 849 C CA . V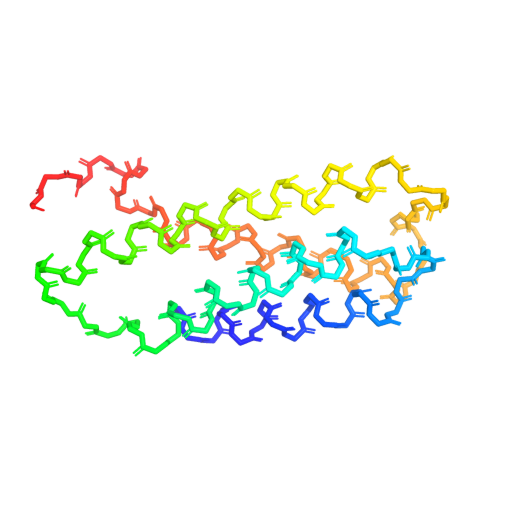AL A 1 105 ? -10.920 4.062 3.538 1.00 86.00 105 VAL A CA 1
ATOM 850 C C . VAL A 1 105 ? -10.363 3.879 4.951 1.00 86.00 105 VAL A C 1
ATOM 852 O O . VAL A 1 105 ? -11.118 4.007 5.917 1.00 86.00 105 VAL A O 1
ATOM 855 N N . LEU A 1 106 ? -9.066 3.594 5.088 1.00 84.75 106 LEU A N 1
ATOM 856 C CA . LEU A 1 106 ? -8.419 3.359 6.381 1.00 84.75 106 LEU A CA 1
ATOM 857 C C . LEU A 1 106 ? -8.406 4.611 7.260 1.00 84.75 106 LEU A C 1
ATOM 859 O O . LEU A 1 106 ? -8.538 4.476 8.474 1.00 84.75 106 LEU A O 1
ATOM 863 N N . TRP A 1 107 ? -8.275 5.797 6.669 1.00 85.56 107 TRP A N 1
ATOM 864 C CA . TRP A 1 107 ? -8.186 7.074 7.386 1.00 85.56 107 TRP A CA 1
ATOM 865 C C . TRP A 1 107 ? -9.464 7.918 7.311 1.00 85.56 107 TRP A C 1
ATOM 867 O O . TRP A 1 107 ? -9.500 9.033 7.825 1.00 85.56 107 TRP A O 1
ATOM 877 N N . ARG A 1 108 ? -10.540 7.395 6.706 1.00 83.56 108 ARG A N 1
ATOM 878 C CA . ARG A 1 108 ? -11.798 8.126 6.475 1.00 83.56 108 ARG A CA 1
ATOM 879 C C . ARG A 1 108 ? -12.352 8.797 7.733 1.00 83.56 108 ARG A C 1
ATOM 881 O O . ARG A 1 108 ? -12.828 9.923 7.653 1.00 83.56 108 ARG A O 1
ATOM 888 N N . LYS A 1 109 ? -12.350 8.101 8.874 1.00 75.19 109 LYS A N 1
ATOM 889 C CA . LYS A 1 109 ? -12.939 8.621 10.121 1.00 75.19 109 LYS A CA 1
ATOM 890 C C . LYS A 1 109 ? -12.142 9.802 10.671 1.00 75.19 109 LYS A C 1
ATOM 892 O O . LYS A 1 109 ? -12.734 10.795 11.076 1.00 75.19 109 LYS A O 1
ATOM 897 N N . GLU A 1 110 ? -10.819 9.699 10.632 1.00 79.06 110 GLU A N 1
ATOM 898 C CA . GLU A 1 110 ? -9.899 10.747 11.060 1.00 79.06 110 GLU A CA 1
ATOM 899 C C . GLU A 1 110 ? -9.925 11.956 10.112 1.00 79.06 110 GLU A C 1
ATOM 901 O O . GLU A 1 110 ? -9.918 13.091 10.581 1.00 79.06 110 GLU A O 1
ATOM 906 N N . LEU A 1 111 ? -10.024 11.729 8.797 1.00 73.44 111 LEU A N 1
ATOM 907 C CA . LEU A 1 111 ? -10.104 12.794 7.788 1.00 73.44 111 LEU A CA 1
ATOM 908 C C . LEU A 1 111 ? -11.423 13.576 7.843 1.00 73.44 111 LEU A C 1
ATOM 910 O O . LEU A 1 111 ? -11.434 14.777 7.599 1.00 73.44 111 LEU A O 1
ATOM 914 N N . LEU A 1 112 ? -12.534 12.906 8.160 1.00 78.88 112 LEU A N 1
ATOM 915 C CA . LEU A 1 112 ? -13.860 13.529 8.223 1.00 78.88 112 LEU A CA 1
ATOM 916 C C . LEU A 1 112 ? -14.178 14.160 9.589 1.00 78.88 112 LEU A C 1
ATOM 918 O O . LEU A 1 112 ? -15.305 14.595 9.798 1.00 78.88 112 LEU A O 1
ATOM 922 N N . GLY A 1 113 ? -13.223 14.202 10.523 1.00 60.34 113 GLY A N 1
ATOM 923 C CA . GLY A 1 113 ? -13.416 14.842 11.829 1.00 60.34 113 GLY A CA 1
ATOM 924 C C . GLY A 1 113 ? -14.319 14.075 12.803 1.00 60.34 113 GLY A C 1
ATOM 925 O O . GLY A 1 113 ? -14.521 14.536 13.920 1.00 60.34 113 GLY A O 1
ATOM 926 N N . ASN A 1 114 ? -14.783 12.872 12.453 1.00 57.88 114 ASN A N 1
ATOM 927 C CA . ASN A 1 114 ? -15.537 11.984 13.352 1.00 57.88 114 ASN A CA 1
ATOM 928 C C . ASN A 1 114 ? -14.598 11.195 14.291 1.00 57.88 114 ASN A C 1
ATOM 930 O O . ASN A 1 114 ? -14.833 10.025 14.585 1.00 57.88 114 ASN A O 1
ATOM 934 N N . GLY A 1 115 ? -13.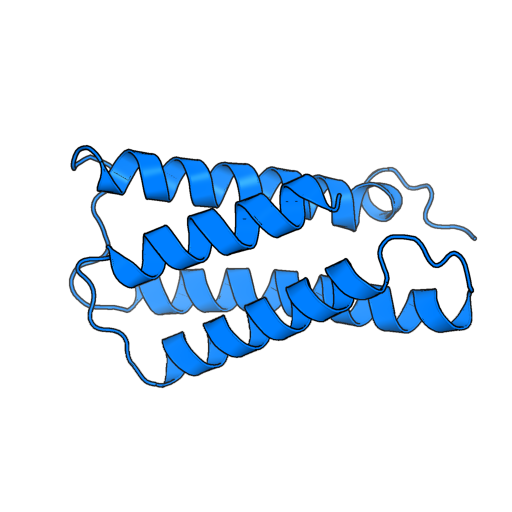488 11.815 14.698 1.00 53.00 115 GLY A N 1
ATOM 935 C CA . GLY A 1 115 ? -12.410 11.222 15.493 1.00 53.00 115 GLY A CA 1
ATOM 936 C C . GLY A 1 115 ? -12.616 11.301 17.007 1.00 53.00 115 GLY A C 1
ATOM 937 O O . GLY A 1 115 ? -11.634 11.243 17.742 1.00 53.00 115 GLY A O 1
ATOM 938 N N . SER A 1 116 ? -13.855 11.461 17.467 1.00 46.44 116 SER A N 1
ATOM 939 C CA . SER A 1 116 ? -14.234 11.368 18.875 1.00 46.44 116 SER A CA 1
ATOM 940 C C . SER A 1 116 ? -15.181 10.188 19.056 1.00 46.44 116 SER A C 1
ATOM 942 O O . SER A 1 116 ? -16.377 10.346 18.839 1.00 46.44 116 SER A O 1
ATOM 944 N N . ASP A 1 117 ? -14.608 9.034 19.383 1.00 46.06 117 ASP A N 1
ATOM 945 C CA . ASP A 1 117 ? -15.171 8.000 20.259 1.00 46.06 117 ASP A CA 1
ATOM 946 C C . ASP A 1 117 ? -13.983 7.231 20.863 1.00 46.06 117 ASP A C 1
ATOM 948 O O . ASP A 1 117 ? -13.196 6.634 20.085 1.00 46.06 117 ASP A O 1
#

pLDDT: mean 79.9, std 11.69, range [46.06, 92.19]

Foldseek 3Di:
DLVLLVLLVVLVVCLVVVPPFDDDPQLVVLVVQLNVLSVLCNVCVPPPDPVVVVVPVVSLVSNVVSVVVNVVVLVPTPDRPDLPDPPSVVSVVSNVVSSVVVNCVSCVCVVVVVPDD

Radius of gyration: 15.18 Å; chains: 1; bounding box: 34×25×44 Å